Protein AF-A0A961Q9K0-F1 (afdb_monomer_lite)

Sequence (134 aa):
MIFAGVACRNVNLGLVGEVMMRAAVLTFLLATLAVSPAGAFQKFEEYRIRGDEIASVKIGPMENEAPATMVITLKPDSAGGDAVTIESDDDLEACKAAIEGVIGDAGSYVQIRAQLSAETMNGVMVTECVVLQP

Foldseek 3Di:
DDDDDDDDDDDDPPPDPPVVVVVVVVVVVVVVVPPDPPPLPWDKDKDKAFQAQFPAKDWDDDDVLFFIKIKTAGDPPDPPPGIDIATANDDCVVLRVQSVVSHNPRQKIWMWMWTQQCPDSNRIHTPDTDIDGD

Radius of gyration: 33.03 Å; chains: 1; bounding box: 93×58×55 Å

Structure (mmCIF, N/CA/C/O backbone):
data_AF-A0A961Q9K0-F1
#
_entry.id   AF-A0A961Q9K0-F1
#
loop_
_atom_site.group_PDB
_atom_site.id
_atom_site.type_symbol
_atom_site.label_atom_id
_atom_site.label_alt_id
_atom_site.label_comp_id
_atom_site.label_asym_id
_atom_site.label_entity_id
_atom_site.label_seq_id
_atom_site.pdbx_PDB_ins_code
_atom_site.Cartn_x
_atom_site.Cartn_y
_atom_site.Cartn_z
_atom_site.occupancy
_atom_site.B_iso_or_equiv
_atom_site.auth_seq_id
_atom_site.auth_comp_id
_atom_site.auth_asym_id
_atom_site.auth_atom_id
_atom_site.pdbx_PDB_model_num
ATOM 1 N N . MET A 1 1 ? 77.419 -44.507 -40.347 1.00 41.88 1 MET A N 1
ATOM 2 C CA . MET A 1 1 ? 76.704 -43.464 -39.581 1.00 41.88 1 MET A CA 1
ATOM 3 C C . MET A 1 1 ? 77.072 -43.653 -38.121 1.00 41.88 1 MET A C 1
ATOM 5 O O . MET A 1 1 ? 76.893 -44.746 -37.604 1.00 41.88 1 MET A O 1
ATOM 9 N N . ILE A 1 2 ? 77.745 -42.660 -37.543 1.00 37.81 2 ILE A N 1
ATOM 10 C CA . ILE A 1 2 ? 78.456 -42.730 -36.259 1.00 37.81 2 ILE A CA 1
ATOM 11 C C . ILE A 1 2 ? 77.530 -42.233 -35.143 1.00 37.81 2 ILE A C 1
ATOM 13 O O . ILE A 1 2 ? 76.878 -41.203 -35.300 1.00 37.81 2 ILE A O 1
ATOM 17 N N . PHE A 1 3 ? 77.489 -42.979 -34.038 1.00 38.03 3 PHE A N 1
ATOM 18 C CA . PHE A 1 3 ? 76.841 -42.615 -32.779 1.00 38.03 3 PHE A CA 1
ATOM 19 C C . PHE A 1 3 ? 77.554 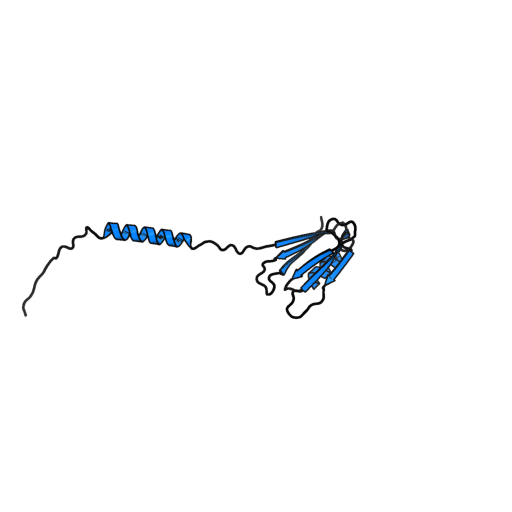-41.417 -32.122 1.00 38.03 3 PHE A C 1
ATOM 21 O O . PHE A 1 3 ? 78.756 -41.467 -31.876 1.00 38.03 3 PHE A O 1
ATOM 28 N N . ALA A 1 4 ? 76.793 -40.383 -31.773 1.00 38.12 4 ALA A N 1
ATOM 29 C CA . ALA A 1 4 ? 77.130 -39.360 -30.781 1.00 38.12 4 ALA A CA 1
ATOM 30 C C . ALA A 1 4 ? 75.921 -39.300 -29.832 1.00 38.12 4 ALA A C 1
ATOM 32 O O . ALA A 1 4 ? 74.789 -39.337 -30.296 1.00 38.12 4 ALA A O 1
ATOM 33 N N . GLY A 1 5 ? 76.021 -39.296 -28.510 1.00 34.62 5 GLY A N 1
ATOM 34 C CA . GLY A 1 5 ? 77.074 -38.824 -27.626 1.00 34.62 5 GLY A CA 1
ATOM 35 C C . GLY A 1 5 ? 76.330 -38.092 -26.508 1.00 34.62 5 GLY A C 1
ATOM 36 O O . GLY A 1 5 ? 75.756 -37.033 -26.738 1.00 34.62 5 GLY A O 1
ATOM 37 N N . VAL A 1 6 ? 76.243 -38.716 -25.333 1.00 44.62 6 VAL A N 1
ATOM 38 C CA . VAL A 1 6 ? 75.558 -38.187 -24.146 1.00 44.62 6 VAL A CA 1
ATOM 39 C C . VAL A 1 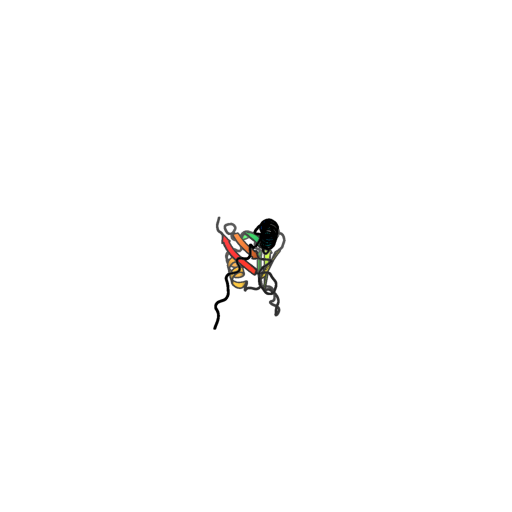6 ? 76.280 -36.929 -23.662 1.00 44.62 6 VAL A C 1
ATOM 41 O O . VAL A 1 6 ? 77.471 -36.982 -23.366 1.00 44.62 6 VAL A O 1
ATOM 44 N N . ALA A 1 7 ? 75.554 -35.820 -23.518 1.00 37.94 7 ALA A N 1
ATOM 45 C CA . ALA A 1 7 ? 75.997 -34.657 -22.756 1.00 37.94 7 ALA A CA 1
ATOM 46 C C . ALA A 1 7 ? 74.955 -34.350 -21.674 1.00 37.94 7 ALA A C 1
ATOM 48 O O . ALA A 1 7 ? 73.918 -33.738 -21.920 1.00 37.94 7 ALA A O 1
ATOM 49 N N . CYS A 1 8 ? 75.244 -34.823 -20.465 1.00 42.03 8 CYS A N 1
ATOM 50 C CA . CYS A 1 8 ? 74.535 -34.464 -19.247 1.00 42.03 8 CYS A CA 1
ATOM 51 C C . CYS A 1 8 ? 74.883 -33.004 -18.911 1.00 42.03 8 CYS A C 1
ATOM 53 O O . CYS A 1 8 ? 76.048 -32.696 -18.655 1.00 42.03 8 CYS A O 1
ATOM 55 N N . ARG A 1 9 ? 73.904 -32.090 -18.948 1.00 39.94 9 ARG A N 1
ATOM 56 C CA . ARG A 1 9 ? 74.095 -30.695 -18.526 1.00 39.94 9 ARG A CA 1
ATOM 57 C C . ARG A 1 9 ? 73.326 -30.458 -17.230 1.00 39.94 9 ARG A C 1
ATOM 59 O O . ARG A 1 9 ? 72.100 -30.467 -17.219 1.00 39.94 9 ARG A O 1
ATOM 66 N N . ASN A 1 10 ? 74.083 -30.260 -16.153 1.00 47.09 10 ASN A N 1
ATOM 67 C CA . ASN A 1 10 ? 73.610 -29.822 -14.842 1.00 47.09 10 ASN A CA 1
ATOM 68 C C . ASN A 1 10 ? 72.815 -28.517 -14.982 1.00 47.09 10 ASN A C 1
ATOM 70 O O . ASN A 1 10 ? 73.391 -27.475 -15.301 1.00 47.09 10 ASN A O 1
ATOM 74 N N . VAL A 1 11 ? 71.506 -28.565 -14.727 1.00 50.25 11 VAL A N 1
ATOM 75 C CA . VAL A 1 11 ? 70.689 -27.363 -14.536 1.00 50.25 11 VAL A CA 1
ATOM 76 C C . VAL A 1 11 ? 70.650 -27.071 -13.042 1.00 50.25 11 VAL A C 1
ATOM 78 O O . VAL A 1 11 ? 70.191 -27.875 -12.236 1.00 50.25 11 VAL A O 1
ATOM 81 N N . ASN A 1 12 ? 71.204 -25.915 -12.695 1.00 43.38 12 ASN A N 1
ATOM 82 C CA . ASN A 1 12 ? 71.336 -25.396 -11.345 1.00 43.38 12 ASN A CA 1
ATOM 83 C C . ASN A 1 12 ? 69.940 -25.020 -10.807 1.00 43.38 12 ASN A C 1
ATOM 85 O O . ASN A 1 12 ? 69.377 -23.986 -11.166 1.00 43.38 12 ASN A O 1
ATOM 89 N N . LEU A 1 13 ? 69.360 -25.902 -9.992 1.00 47.66 13 LEU A N 1
ATOM 90 C CA . LEU A 1 13 ? 67.988 -25.846 -9.472 1.00 47.66 13 LEU A CA 1
ATOM 91 C C . LEU A 1 13 ? 67.869 -24.937 -8.228 1.00 47.66 13 LEU A C 1
ATOM 93 O O . LEU A 1 13 ? 67.251 -25.312 -7.239 1.00 47.66 13 LEU A O 1
ATOM 97 N N . GLY A 1 14 ? 68.529 -23.776 -8.234 1.00 42.50 14 GLY A N 1
ATOM 98 C CA . GLY A 1 14 ? 68.720 -22.966 -7.022 1.00 42.50 14 GLY A CA 1
ATOM 99 C C . GLY A 1 14 ? 68.034 -21.600 -6.989 1.00 42.50 14 GLY A C 1
ATOM 100 O O . GLY A 1 14 ? 67.969 -21.005 -5.922 1.00 42.50 14 GLY A O 1
ATOM 101 N N . LEU A 1 15 ? 67.535 -21.072 -8.115 1.00 47.53 15 LEU A N 1
ATOM 102 C CA . LEU A 1 15 ? 67.219 -19.632 -8.207 1.00 47.53 15 LEU A CA 1
ATOM 103 C C . LEU A 1 15 ? 65.798 -19.276 -8.671 1.00 47.53 15 LEU A C 1
ATOM 105 O O . LEU A 1 15 ? 65.518 -18.110 -8.926 1.00 47.53 15 LEU A O 1
ATOM 109 N N . VAL A 1 16 ? 64.897 -20.256 -8.805 1.00 46.09 16 VAL A N 1
ATOM 110 C CA . VAL A 1 16 ? 63.531 -20.021 -9.332 1.00 46.09 16 VAL A CA 1
ATOM 111 C C . VAL A 1 16 ? 62.449 -20.132 -8.243 1.00 46.09 16 VAL A C 1
ATOM 113 O O . VAL A 1 16 ? 61.351 -19.603 -8.402 1.00 46.09 16 VAL A O 1
ATOM 116 N N . GLY A 1 17 ? 62.758 -20.759 -7.100 1.00 39.28 17 GLY A N 1
ATOM 117 C CA . GLY A 1 17 ? 61.775 -21.057 -6.050 1.00 39.28 17 GLY A CA 1
ATOM 118 C C . GLY A 1 17 ? 61.259 -19.833 -5.285 1.00 39.28 17 GLY A C 1
ATOM 119 O O . GLY A 1 17 ? 60.056 -19.706 -5.070 1.00 39.28 17 GLY A O 1
ATOM 120 N N . GLU A 1 18 ? 62.135 -18.894 -4.914 1.00 42.22 18 GLU A N 1
ATOM 121 C CA . GLU A 1 18 ? 61.731 -17.757 -4.068 1.00 42.22 18 GLU A CA 1
ATOM 122 C C . GLU A 1 18 ? 60.934 -16.678 -4.820 1.00 42.22 18 GLU A C 1
ATOM 124 O O . GLU A 1 18 ? 60.093 -15.999 -4.226 1.00 42.22 18 GLU A O 1
ATOM 129 N N . VAL A 1 19 ? 61.143 -16.531 -6.133 1.00 48.16 19 VAL A N 1
ATOM 130 C CA . VAL A 1 19 ? 60.460 -15.503 -6.941 1.00 48.16 19 VAL A CA 1
ATOM 131 C C . VAL A 1 19 ? 59.052 -15.959 -7.348 1.00 48.16 19 VAL A C 1
ATOM 133 O O . VAL A 1 19 ? 58.109 -15.171 -7.265 1.00 48.16 19 VAL A O 1
ATOM 136 N N . MET A 1 20 ? 58.872 -17.240 -7.702 1.00 47.97 20 MET A N 1
ATOM 137 C CA . MET A 1 20 ? 57.549 -17.798 -8.036 1.00 47.97 20 MET A CA 1
ATOM 138 C C . MET A 1 20 ? 56.606 -17.832 -6.828 1.00 47.97 20 MET A C 1
ATOM 140 O O . MET A 1 20 ? 55.411 -17.576 -6.977 1.00 47.97 20 MET A O 1
ATOM 144 N N . MET A 1 21 ? 57.132 -18.084 -5.626 1.00 44.59 21 MET A N 1
ATOM 145 C CA . MET A 1 21 ? 56.313 -18.173 -4.415 1.00 44.59 21 MET A CA 1
ATOM 146 C C . MET A 1 21 ? 55.832 -16.795 -3.931 1.00 44.59 21 MET A C 1
ATOM 148 O O . MET A 1 21 ? 54.701 -16.668 -3.470 1.00 44.59 21 MET A O 1
ATOM 152 N N . ARG A 1 22 ? 56.631 -15.732 -4.116 1.00 46.75 22 ARG A N 1
ATOM 153 C CA . ARG A 1 22 ? 56.224 -14.349 -3.800 1.00 46.75 22 ARG A CA 1
ATOM 154 C C . ARG A 1 22 ? 55.191 -13.786 -4.784 1.00 46.75 22 ARG A C 1
ATOM 156 O O . ARG A 1 22 ? 54.278 -13.082 -4.360 1.00 46.75 22 ARG A O 1
ATOM 163 N N . ALA A 1 23 ? 55.297 -14.121 -6.072 1.00 51.56 23 ALA A N 1
ATOM 164 C CA . ALA A 1 23 ? 54.343 -13.681 -7.095 1.00 51.56 23 ALA A CA 1
ATOM 165 C C . ALA A 1 23 ? 52.962 -14.349 -6.943 1.00 51.56 23 ALA A C 1
ATOM 167 O O . ALA A 1 23 ? 51.926 -13.693 -7.076 1.00 51.56 23 ALA A O 1
ATOM 168 N N . ALA A 1 24 ? 52.930 -15.640 -6.602 1.00 52.81 24 ALA A N 1
ATOM 169 C CA . ALA A 1 24 ? 51.681 -16.378 -6.420 1.00 52.81 24 ALA A CA 1
ATOM 170 C C . ALA A 1 24 ? 50.854 -15.862 -5.226 1.00 52.81 24 ALA A C 1
ATOM 172 O O . ALA A 1 24 ? 49.636 -15.722 -5.335 1.00 52.81 24 ALA A O 1
ATOM 173 N N . VAL A 1 25 ? 51.510 -15.496 -4.118 1.00 55.62 25 VAL A N 1
ATOM 174 C CA . VAL A 1 25 ? 50.837 -14.957 -2.921 1.00 55.62 25 VAL A CA 1
ATOM 175 C C . VAL A 1 25 ? 50.213 -13.584 -3.194 1.00 55.62 25 VAL A C 1
ATOM 177 O O . VAL A 1 25 ? 49.097 -13.320 -2.751 1.00 55.62 25 VAL A O 1
ATOM 180 N N . LEU A 1 26 ? 50.882 -12.732 -3.979 1.00 52.97 26 LEU A N 1
ATOM 181 C CA . LEU A 1 26 ? 50.360 -11.407 -4.329 1.00 52.97 26 LEU A CA 1
ATOM 182 C C . LEU A 1 26 ? 49.127 -11.485 -5.248 1.00 52.97 26 LEU A C 1
ATOM 184 O O . LEU A 1 26 ? 48.222 -10.661 -5.147 1.00 52.97 26 LEU A O 1
ATOM 188 N N . THR A 1 27 ? 49.071 -12.504 -6.110 1.00 54.78 27 THR A N 1
ATOM 189 C CA . THR A 1 27 ? 47.958 -12.706 -7.052 1.00 54.78 27 THR A CA 1
ATOM 190 C C . THR A 1 27 ? 46.728 -13.291 -6.348 1.00 54.78 27 THR A C 1
ATOM 192 O O . THR A 1 27 ? 45.599 -12.927 -6.668 1.00 54.78 27 THR A O 1
ATOM 195 N N . PHE A 1 28 ? 46.934 -14.142 -5.335 1.00 54.22 28 PHE A N 1
ATOM 196 C CA . PHE A 1 28 ? 45.844 -14.694 -4.526 1.00 54.22 28 PHE A CA 1
ATOM 197 C C . PHE A 1 28 ? 45.212 -13.642 -3.597 1.00 54.22 28 PHE A C 1
ATOM 199 O O . PHE A 1 28 ? 43.996 -13.634 -3.429 1.00 54.22 28 PHE A O 1
ATOM 206 N N . LEU A 1 29 ? 46.006 -12.704 -3.057 1.00 55.34 29 LEU A N 1
ATOM 207 C CA . LEU A 1 29 ? 45.489 -11.616 -2.212 1.00 55.34 29 LEU A CA 1
ATOM 208 C C . LEU A 1 29 ? 44.642 -10.591 -2.988 1.00 55.34 29 LEU A C 1
ATOM 210 O O . LEU A 1 29 ? 43.702 -10.031 -2.432 1.00 55.34 29 LEU A O 1
ATOM 214 N N . LEU A 1 30 ? 44.950 -10.345 -4.267 1.00 54.47 30 LEU A N 1
ATOM 215 C CA . LEU A 1 30 ? 44.181 -9.413 -5.104 1.00 54.47 30 LEU A CA 1
ATOM 216 C C . LEU A 1 30 ? 42.824 -9.988 -5.545 1.00 54.47 30 LEU A C 1
ATOM 218 O O . LEU A 1 30 ? 41.875 -9.232 -5.738 1.00 54.47 30 LEU A O 1
ATOM 222 N N . ALA A 1 31 ? 42.710 -11.314 -5.666 1.00 56.09 31 ALA A N 1
ATOM 223 C CA . ALA A 1 31 ? 41.477 -11.978 -6.090 1.00 56.09 31 ALA A CA 1
ATOM 224 C C . ALA A 1 31 ? 40.373 -11.960 -5.014 1.00 56.09 31 ALA A C 1
ATOM 226 O O . ALA A 1 31 ? 39.192 -12.023 -5.347 1.00 56.09 31 ALA A O 1
ATOM 227 N N . THR A 1 32 ? 40.725 -11.827 -3.731 1.00 57.62 32 THR A N 1
ATOM 228 C CA . THR A 1 32 ? 39.746 -11.799 -2.629 1.00 57.62 32 THR A CA 1
ATOM 229 C C . THR A 1 32 ? 39.166 -10.412 -2.345 1.00 57.62 32 THR A 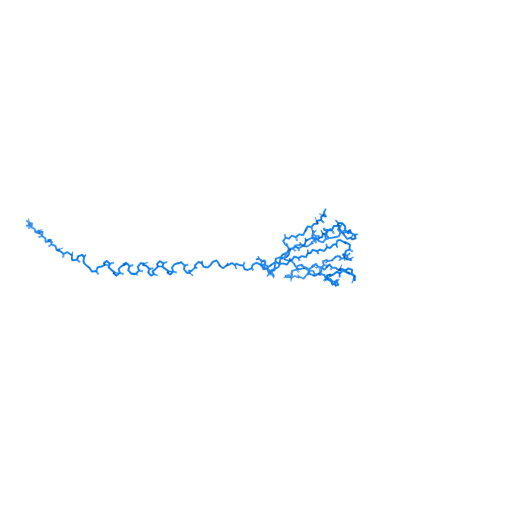C 1
ATOM 231 O O . THR A 1 32 ? 38.192 -10.305 -1.611 1.00 57.62 32 THR A O 1
ATOM 234 N N . LEU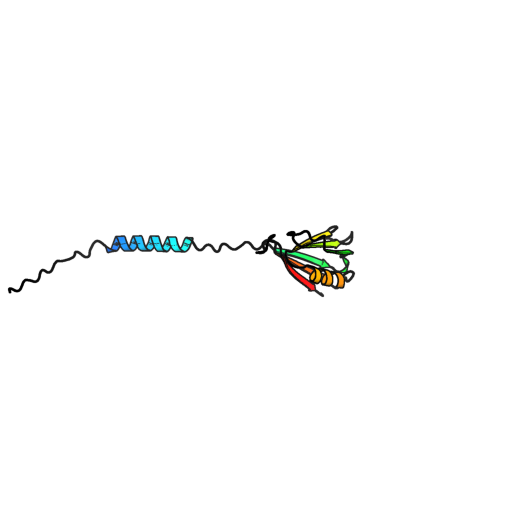 A 1 33 ? 39.738 -9.345 -2.917 1.00 56.38 33 LEU A N 1
ATOM 235 C CA . LEU A 1 33 ? 39.287 -7.958 -2.712 1.00 56.38 33 LEU A CA 1
ATOM 236 C C . LEU A 1 33 ? 38.226 -7.500 -3.730 1.00 56.38 33 LEU A C 1
ATOM 238 O O . LEU A 1 33 ? 37.657 -6.426 -3.566 1.00 56.38 33 LEU A O 1
ATOM 242 N N . ALA A 1 34 ? 37.958 -8.293 -4.773 1.00 56.28 34 ALA A N 1
ATOM 243 C CA . ALA A 1 34 ? 37.045 -7.924 -5.860 1.00 56.28 34 ALA A CA 1
ATOM 244 C C . ALA A 1 34 ? 35.629 -8.517 -5.735 1.00 56.28 34 ALA A C 1
ATOM 246 O O . ALA A 1 34 ? 34.771 -8.215 -6.559 1.00 56.28 34 ALA A O 1
ATOM 247 N N . VAL A 1 35 ? 35.358 -9.329 -4.709 1.00 59.75 35 VAL A N 1
ATOM 248 C CA . VAL A 1 35 ? 34.004 -9.827 -4.413 1.00 59.75 35 VAL A CA 1
ATOM 249 C C . VAL A 1 35 ? 33.465 -9.062 -3.212 1.00 59.75 35 VAL A C 1
ATOM 251 O O . VAL A 1 35 ? 33.252 -9.602 -2.131 1.00 59.75 35 VAL A O 1
ATOM 254 N N . SER A 1 36 ? 33.264 -7.762 -3.392 1.00 61.25 36 SER A N 1
ATOM 255 C CA . SER A 1 36 ? 32.271 -7.070 -2.579 1.00 61.25 36 SER A CA 1
ATOM 256 C C . SER A 1 36 ? 30.919 -7.521 -3.120 1.00 61.25 36 SER A C 1
ATOM 258 O O . SER A 1 36 ? 30.668 -7.295 -4.307 1.00 61.25 36 SER A O 1
ATOM 260 N N . PRO A 1 37 ? 30.032 -8.153 -2.328 1.00 59.19 37 PRO A N 1
ATOM 261 C CA . PRO A 1 37 ? 28.639 -8.166 -2.717 1.00 59.19 37 PRO A CA 1
ATOM 262 C C . PRO A 1 37 ? 28.250 -6.692 -2.792 1.00 59.19 37 PRO A C 1
ATOM 264 O O . PRO A 1 37 ? 28.201 -6.001 -1.774 1.00 59.19 37 PRO A O 1
ATOM 267 N N . ALA A 1 38 ? 28.047 -6.179 -4.003 1.00 60.53 38 ALA A N 1
ATOM 268 C CA . ALA A 1 38 ? 27.238 -4.995 -4.189 1.00 60.53 38 ALA A CA 1
ATOM 269 C C . ALA A 1 38 ? 25.850 -5.411 -3.704 1.00 60.53 38 ALA A C 1
ATOM 271 O O . ALA A 1 38 ? 25.043 -5.930 -4.468 1.00 60.53 38 ALA A O 1
ATOM 272 N N . GLY A 1 39 ? 25.632 -5.336 -2.389 1.00 57.56 39 GLY A N 1
ATOM 273 C CA . GLY A 1 39 ? 24.321 -5.499 -1.805 1.00 57.56 39 GLY A CA 1
ATOM 274 C C . GLY A 1 39 ? 23.491 -4.402 -2.430 1.00 57.56 39 GLY A C 1
ATOM 275 O O . GLY A 1 39 ? 23.658 -3.239 -2.067 1.00 57.56 39 GLY A O 1
ATOM 276 N N . ALA A 1 40 ? 22.693 -4.761 -3.436 1.00 66.00 40 ALA A N 1
ATOM 277 C CA . ALA A 1 40 ? 21.695 -3.881 -4.003 1.00 66.00 40 ALA A CA 1
ATOM 278 C C . ALA A 1 40 ? 20.876 -3.390 -2.813 1.00 66.00 40 ALA A C 1
ATOM 280 O O . ALA A 1 40 ? 20.238 -4.181 -2.116 1.00 66.00 40 ALA A O 1
ATOM 281 N N . PHE A 1 41 ? 21.041 -2.114 -2.481 1.00 75.19 41 PHE A N 1
ATOM 282 C CA . PHE A 1 41 ? 20.429 -1.517 -1.312 1.00 75.19 41 PHE A CA 1
ATOM 283 C C . PHE A 1 41 ? 18.918 -1.535 -1.540 1.00 75.19 41 PHE A C 1
ATOM 285 O O . PHE A 1 41 ? 18.405 -0.729 -2.310 1.00 75.19 41 PHE A O 1
ATOM 292 N N . GLN A 1 42 ? 18.223 -2.501 -0.934 1.00 84.38 42 GLN A N 1
ATOM 293 C CA . GLN A 1 42 ? 16.777 -2.619 -1.068 1.00 84.38 42 GLN A CA 1
ATOM 294 C C . GLN A 1 42 ? 16.109 -1.658 -0.089 1.00 84.38 42 GLN A C 1
ATOM 296 O O . GLN A 1 42 ? 16.168 -1.863 1.125 1.00 84.38 42 GLN A O 1
ATOM 301 N N . LYS A 1 43 ? 15.484 -0.600 -0.610 1.00 89.88 43 LYS A N 1
ATOM 302 C CA . LYS A 1 43 ? 14.713 0.346 0.200 1.00 89.88 43 LYS A CA 1
ATOM 303 C C . LYS A 1 43 ? 13.251 -0.093 0.222 1.00 89.88 43 LYS A C 1
ATOM 305 O O . LYS A 1 43 ? 12.626 -0.194 -0.830 1.00 89.88 43 LYS A O 1
ATOM 310 N N . PHE A 1 44 ? 12.709 -0.321 1.415 1.00 93.31 44 PHE A N 1
ATOM 311 C CA . PHE A 1 44 ? 11.293 -0.620 1.619 1.00 93.31 44 PHE A CA 1
ATOM 312 C C . PHE A 1 44 ? 10.634 0.464 2.461 1.00 93.31 44 PHE A C 1
ATOM 314 O O . PHE A 1 44 ? 11.246 0.982 3.396 1.00 93.31 44 PHE A O 1
ATOM 321 N N . GLU A 1 45 ? 9.379 0.754 2.149 1.00 93.81 45 GLU A N 1
ATOM 322 C CA . GLU A 1 45 ? 8.479 1.538 2.985 1.00 93.81 45 GLU A CA 1
ATOM 323 C C . GLU A 1 45 ? 7.261 0.691 3.340 1.00 93.81 45 GLU A C 1
ATOM 325 O O . GLU A 1 45 ? 6.714 -0.024 2.498 1.00 93.81 45 GLU A O 1
ATOM 330 N N . GLU A 1 46 ? 6.878 0.740 4.612 1.00 94.50 46 GLU A N 1
ATOM 331 C CA . GLU A 1 46 ? 5.767 -0.028 5.157 1.00 94.50 46 GLU A CA 1
ATOM 332 C C . GLU A 1 46 ? 4.741 0.923 5.760 1.00 94.50 46 GLU A C 1
ATOM 334 O O . GLU A 1 46 ? 5.067 1.784 6.579 1.00 94.50 46 GLU A O 1
ATOM 339 N N . TYR A 1 47 ? 3.493 0.727 5.360 1.00 93.88 47 TYR A N 1
ATOM 340 C CA . TYR A 1 47 ? 2.343 1.472 5.829 1.00 93.88 47 TYR A CA 1
ATOM 341 C C . TYR A 1 47 ? 1.417 0.507 6.548 1.00 93.88 47 TYR A C 1
ATOM 343 O O . TYR A 1 47 ? 0.988 -0.492 5.973 1.00 93.88 47 TYR A O 1
ATOM 351 N N . ARG A 1 48 ? 1.090 0.816 7.801 1.00 93.81 48 ARG A N 1
ATOM 352 C CA . ARG A 1 48 ? 0.099 0.075 8.577 1.00 93.81 48 ARG A CA 1
ATOM 353 C C . ARG A 1 48 ? -0.992 1.033 9.020 1.00 93.81 48 ARG A C 1
ATOM 355 O O . ARG A 1 48 ? -0.739 1.906 9.844 1.00 93.81 48 ARG A O 1
ATOM 362 N N . ILE A 1 49 ? -2.186 0.864 8.463 1.00 93.81 49 ILE A N 1
ATOM 363 C CA . ILE A 1 49 ? -3.304 1.799 8.628 1.00 93.81 49 ILE A CA 1
ATOM 364 C C . ILE A 1 49 ? -4.501 1.027 9.169 1.00 93.81 49 ILE A C 1
ATOM 366 O O . ILE A 1 49 ? -4.824 -0.049 8.660 1.00 93.81 49 ILE A O 1
ATOM 370 N N . ARG A 1 50 ? -5.152 1.545 10.213 1.00 94.31 50 ARG A N 1
ATOM 371 C CA . ARG A 1 50 ? -6.356 0.912 10.760 1.00 94.31 50 ARG A CA 1
ATOM 372 C C . ARG A 1 50 ? -7.560 1.205 9.872 1.00 94.31 50 ARG A C 1
ATOM 374 O O . ARG A 1 50 ? -7.691 2.315 9.369 1.00 94.31 50 ARG A O 1
ATOM 381 N N . GLY A 1 51 ? -8.451 0.234 9.691 1.00 94.56 51 GLY A N 1
ATOM 382 C CA . GLY A 1 51 ? -9.618 0.383 8.820 1.00 94.56 51 GLY A CA 1
ATOM 383 C C . GLY A 1 51 ? -10.536 1.549 9.209 1.00 94.56 51 GLY A C 1
ATOM 384 O O . GLY A 1 51 ? -11.053 2.255 8.343 1.00 94.56 51 GLY A O 1
ATOM 385 N N . ASP A 1 52 ? -10.694 1.826 10.504 1.00 94.81 52 ASP A N 1
ATOM 386 C CA . ASP A 1 52 ? -11.472 2.959 11.021 1.00 94.81 52 ASP A CA 1
ATOM 387 C C . ASP A 1 52 ? -10.803 4.332 10.842 1.00 94.81 52 ASP A C 1
ATOM 389 O O . ASP A 1 52 ? -11.510 5.340 10.878 1.00 94.81 52 ASP A O 1
ATOM 393 N N . GLU A 1 53 ? -9.494 4.396 10.607 1.00 95.12 53 GLU A N 1
ATOM 394 C CA . GLU A 1 53 ? -8.754 5.629 10.315 1.00 95.12 53 GLU A CA 1
ATOM 395 C C . GLU A 1 53 ? -8.896 6.042 8.843 1.00 95.12 53 GLU A C 1
ATOM 397 O O . GLU A 1 53 ? -8.677 7.205 8.504 1.00 95.12 53 GLU A O 1
ATOM 402 N N . ILE A 1 54 ? -9.307 5.120 7.969 1.00 95.19 54 ILE A N 1
ATOM 403 C CA . ILE A 1 54 ? -9.433 5.358 6.530 1.00 95.19 54 ILE A CA 1
ATOM 404 C C . ILE A 1 54 ? -10.742 6.099 6.244 1.00 95.19 54 ILE A C 1
ATOM 406 O O . ILE A 1 54 ? -11.828 5.686 6.658 1.00 95.19 54 ILE A O 1
ATOM 410 N N . ALA A 1 55 ? -10.641 7.215 5.525 1.00 95.75 55 ALA A N 1
ATOM 411 C CA . ALA A 1 55 ? -11.788 7.980 5.047 1.00 95.75 55 ALA A CA 1
ATOM 412 C C . ALA A 1 55 ? -12.188 7.569 3.624 1.00 95.75 55 ALA A C 1
ATOM 414 O O . ALA A 1 55 ? -13.373 7.409 3.340 1.00 95.75 55 ALA A O 1
ATOM 415 N N . SER A 1 56 ? -11.213 7.403 2.725 1.00 96.19 56 SER A N 1
ATOM 416 C CA . SER A 1 56 ? -11.443 6.910 1.361 1.00 96.19 56 SER A CA 1
ATOM 417 C C . SER A 1 56 ? -10.145 6.424 0.719 1.00 96.19 56 SER A C 1
ATOM 419 O O . SER A 1 56 ? -9.058 6.798 1.157 1.00 96.19 56 SER A O 1
ATOM 421 N N . VAL A 1 57 ? -10.256 5.632 -0.346 1.00 97.06 57 VAL A N 1
ATOM 422 C CA . VAL A 1 57 ? -9.132 5.239 -1.201 1.00 97.06 57 VAL A CA 1
ATOM 423 C C . VAL A 1 57 ? -9.501 5.458 -2.665 1.00 97.06 57 VAL A C 1
ATOM 425 O O . VAL A 1 57 ? -10.641 5.236 -3.072 1.00 97.06 57 VAL A O 1
ATOM 428 N N . LYS A 1 58 ? -8.544 5.926 -3.466 1.00 96.56 58 LYS A N 1
ATOM 429 C CA . LYS A 1 58 ? -8.711 6.119 -4.910 1.00 96.56 58 LYS A CA 1
ATOM 430 C C . LYS A 1 58 ? -7.410 5.843 -5.649 1.00 96.56 58 LYS A C 1
ATOM 432 O O . LYS A 1 58 ? -6.336 6.116 -5.121 1.00 96.56 58 LYS A O 1
ATOM 437 N N . ILE A 1 59 ? -7.522 5.376 -6.886 1.00 94.62 59 ILE A N 1
ATOM 438 C CA . ILE A 1 59 ? -6.404 5.358 -7.830 1.00 94.62 59 ILE A CA 1
ATOM 439 C C . ILE A 1 59 ? -6.408 6.695 -8.581 1.00 94.62 59 ILE A C 1
ATOM 441 O O . ILE A 1 59 ? -7.460 7.208 -8.970 1.00 94.62 59 ILE A O 1
ATOM 445 N N . GLY A 1 60 ? -5.235 7.316 -8.668 1.00 87.12 60 GLY A N 1
ATOM 446 C CA . GLY A 1 60 ? -4.991 8.545 -9.408 1.00 87.12 60 GLY A CA 1
ATOM 447 C C . GLY A 1 60 ? -5.080 8.330 -10.921 1.00 87.12 60 GLY A C 1
ATOM 448 O O . GLY A 1 60 ? -5.233 7.203 -11.389 1.00 87.12 60 GLY A O 1
ATOM 449 N N . PRO A 1 61 ? -5.016 9.406 -11.716 1.00 82.38 61 PRO A N 1
ATOM 450 C CA . PRO A 1 61 ? -4.974 9.270 -13.166 1.00 82.38 61 PRO A CA 1
ATOM 451 C C . PRO A 1 61 ? -3.732 8.469 -13.582 1.00 82.38 61 PRO A C 1
ATOM 453 O O . PRO A 1 61 ? -2.624 8.785 -13.158 1.00 82.38 61 PRO A O 1
ATOM 456 N N . MET A 1 62 ? -3.921 7.448 -14.419 1.00 74.62 62 MET A N 1
ATOM 457 C CA . MET A 1 62 ? -2.809 6.749 -15.062 1.00 74.62 62 MET A CA 1
ATOM 458 C C . MET A 1 62 ? -2.389 7.536 -16.304 1.00 74.62 62 MET A C 1
ATOM 460 O O . MET A 1 62 ? -3.145 7.621 -17.275 1.00 74.62 62 MET A O 1
ATOM 464 N N . GLU A 1 63 ? -1.202 8.135 -16.264 1.00 77.81 63 GLU A N 1
ATOM 465 C CA . GLU A 1 63 ? -0.569 8.725 -17.444 1.00 77.81 63 GLU A CA 1
ATOM 466 C C . GLU A 1 63 ? 0.315 7.681 -18.138 1.00 77.81 63 GLU A C 1
ATOM 468 O O . GLU A 1 63 ? 0.839 6.769 -17.500 1.00 77.81 63 GLU A O 1
ATOM 473 N N . ASN A 1 64 ? 0.458 7.778 -19.463 1.00 75.38 64 ASN A N 1
ATOM 474 C CA . ASN A 1 64 ? 1.282 6.833 -20.215 1.00 75.38 64 ASN A CA 1
ATOM 475 C C . ASN A 1 64 ? 2.736 6.903 -19.713 1.00 75.38 64 ASN A C 1
ATOM 477 O O . ASN A 1 64 ? 3.312 7.987 -19.710 1.00 75.38 64 ASN A O 1
ATOM 481 N N . GLU A 1 65 ? 3.303 5.754 -19.329 1.00 74.81 65 GLU A N 1
ATOM 482 C CA . GLU A 1 65 ? 4.661 5.585 -18.771 1.00 74.81 65 GLU A CA 1
ATOM 483 C C . GLU A 1 65 ? 4.866 6.049 -17.310 1.00 74.81 65 GLU A C 1
ATOM 485 O O . GLU A 1 65 ? 5.962 5.882 -16.773 1.00 74.81 65 GLU A O 1
ATOM 490 N N . ALA A 1 66 ? 3.832 6.553 -16.627 1.00 83.75 66 ALA A N 1
ATOM 491 C CA . ALA A 1 66 ? 3.893 6.884 -15.199 1.00 83.75 66 ALA A CA 1
ATOM 492 C C . ALA A 1 66 ? 3.522 5.675 -14.312 1.00 83.75 66 ALA A C 1
ATOM 494 O O . ALA A 1 66 ? 2.715 4.841 -14.735 1.00 83.75 66 ALA A O 1
ATOM 495 N N . PRO A 1 67 ? 4.060 5.574 -13.078 1.00 88.25 67 PRO A N 1
ATOM 496 C CA . PRO A 1 67 ? 3.619 4.552 -12.136 1.00 88.25 67 PRO A CA 1
ATOM 497 C C . PRO A 1 67 ? 2.154 4.789 -11.743 1.00 88.25 67 PRO A C 1
ATOM 499 O O . PRO A 1 67 ? 1.685 5.929 -11.667 1.00 88.25 67 PRO A O 1
ATOM 502 N N . ALA A 1 68 ? 1.423 3.716 -11.445 1.00 92.44 68 ALA A N 1
ATOM 503 C CA . ALA A 1 68 ? 0.098 3.820 -10.858 1.00 92.44 68 ALA A CA 1
ATOM 504 C C . ALA A 1 68 ? 0.205 4.465 -9.472 1.00 92.44 68 ALA A C 1
ATOM 506 O O . ALA A 1 68 ? 1.052 4.091 -8.662 1.00 92.44 68 ALA A O 1
ATOM 507 N N . THR A 1 69 ? -0.671 5.424 -9.178 1.00 94.19 69 THR A N 1
ATOM 508 C CA . THR A 1 69 ? -0.706 6.104 -7.879 1.00 94.19 69 THR A CA 1
ATOM 509 C C . THR A 1 69 ? -1.994 5.761 -7.148 1.00 94.19 69 THR A C 1
ATOM 511 O O . THR A 1 69 ? -3.079 5.918 -7.697 1.00 94.19 69 THR A O 1
ATOM 514 N N . MET A 1 70 ? -1.907 5.367 -5.885 1.00 95.38 70 MET A N 1
ATOM 515 C CA . MET A 1 70 ? -3.045 5.200 -4.988 1.00 95.38 70 MET A CA 1
ATOM 516 C C . MET A 1 70 ? -2.971 6.225 -3.862 1.00 95.38 70 MET A C 1
ATOM 518 O O . MET A 1 70 ? -1.933 6.405 -3.231 1.00 95.38 70 MET A O 1
ATOM 522 N N . VAL A 1 71 ? -4.091 6.893 -3.601 1.00 95.69 71 VAL A N 1
ATOM 523 C CA . VAL A 1 71 ? -4.230 7.891 -2.540 1.00 95.69 71 VAL A CA 1
ATOM 524 C C . VAL A 1 71 ? -5.236 7.381 -1.520 1.00 95.69 71 VAL A C 1
ATOM 526 O O . VAL A 1 71 ? -6.410 7.186 -1.839 1.00 95.69 71 VAL A O 1
ATOM 529 N N . ILE A 1 72 ? -4.769 7.194 -0.291 1.00 95.50 72 ILE A N 1
ATOM 530 C CA . ILE A 1 72 ? -5.564 6.805 0.870 1.00 95.50 72 ILE A CA 1
ATOM 531 C C . ILE A 1 72 ? -5.757 8.062 1.712 1.00 95.50 72 ILE A C 1
ATOM 533 O O . ILE A 1 72 ? -4.815 8.559 2.321 1.00 95.50 72 ILE A O 1
ATOM 537 N N . THR A 1 73 ? -6.966 8.607 1.732 1.00 95.88 73 THR A N 1
ATOM 538 C CA . THR A 1 73 ? -7.305 9.734 2.606 1.00 95.88 73 THR A CA 1
ATOM 539 C C . THR A 1 73 ? -7.642 9.201 3.986 1.00 95.88 73 THR A C 1
ATOM 541 O O . THR A 1 73 ? -8.467 8.291 4.112 1.00 95.88 73 THR A O 1
ATOM 544 N N . LEU A 1 74 ? -7.029 9.780 5.012 1.00 95.19 74 LEU A N 1
ATOM 545 C CA . LEU A 1 74 ? -7.268 9.412 6.399 1.00 95.19 74 LEU A CA 1
ATOM 546 C C . LEU A 1 74 ? -8.240 10.396 7.059 1.00 95.19 74 LEU A C 1
ATOM 548 O O . LEU A 1 74 ? -8.502 11.491 6.558 1.00 95.19 74 LEU A O 1
ATOM 552 N N . LYS A 1 75 ? -8.827 9.991 8.183 1.00 94.19 75 LYS A N 1
ATOM 553 C CA . LYS A 1 75 ? -9.691 10.861 8.986 1.00 94.19 75 LYS A CA 1
ATOM 554 C C . LYS A 1 75 ? -8.858 11.922 9.728 1.00 94.19 75 LYS A C 1
ATOM 556 O O . LYS A 1 75 ? -7.706 11.645 10.063 1.00 94.19 75 LYS A O 1
ATOM 561 N N . PRO A 1 76 ? -9.444 13.090 10.064 1.00 85.56 76 PRO A N 1
ATOM 562 C CA . PRO A 1 76 ? -8.723 14.218 10.673 1.00 85.56 76 PRO A CA 1
ATOM 563 C C . PRO A 1 76 ? -7.998 13.895 11.989 1.00 85.56 76 PRO A C 1
ATOM 565 O O . PRO A 1 76 ? -7.012 14.543 12.318 1.00 85.56 76 PRO A O 1
ATOM 568 N N . ASP A 1 77 ? -8.478 12.894 12.731 1.00 82.00 77 ASP A N 1
ATOM 569 C CA . ASP A 1 77 ? -7.923 12.493 14.032 1.00 82.00 77 ASP A CA 1
ATOM 570 C C . ASP A 1 77 ? -6.929 11.320 13.935 1.00 82.00 77 ASP A C 1
ATOM 572 O O . ASP A 1 77 ? -6.497 10.773 14.951 1.00 82.00 77 ASP A O 1
ATOM 576 N N . SER A 1 78 ? -6.584 10.891 12.719 1.00 83.75 78 SER A N 1
ATOM 577 C CA . SER A 1 78 ? -5.629 9.804 12.508 1.00 83.75 78 SER A CA 1
ATOM 578 C C . SER A 1 78 ? -4.189 10.273 12.750 1.00 83.75 78 SER A C 1
ATOM 580 O O . SER A 1 78 ? -3.802 11.398 12.435 1.00 83.75 78 SER A O 1
ATOM 582 N N . ALA A 1 79 ? -3.353 9.389 13.299 1.00 73.00 79 ALA A N 1
ATOM 583 C CA . ALA A 1 79 ? -1.959 9.714 13.612 1.00 73.00 79 ALA A CA 1
ATOM 584 C C . ALA A 1 79 ? -1.064 9.889 12.362 1.00 73.00 79 ALA A C 1
ATOM 586 O O . ALA A 1 79 ? 0.076 10.334 12.489 1.00 73.00 79 ALA A O 1
ATOM 587 N N . GLY A 1 80 ? -1.559 9.524 11.172 1.00 68.62 80 GLY A N 1
ATOM 588 C CA . GLY A 1 80 ? -0.799 9.456 9.918 1.00 68.62 80 GLY A CA 1
ATOM 589 C C . GLY A 1 80 ? -0.843 10.709 9.034 1.00 68.62 80 GLY A C 1
ATOM 590 O O . GLY A 1 80 ? -0.228 10.699 7.971 1.00 68.62 80 GLY A O 1
ATOM 591 N N . GLY A 1 81 ? -1.538 11.775 9.445 1.00 80.88 81 GLY A N 1
ATOM 592 C CA . GLY A 1 81 ? -1.769 12.968 8.617 1.00 80.88 81 GLY A CA 1
ATOM 593 C C . GLY A 1 81 ? -3.001 12.841 7.712 1.00 80.88 81 GLY A C 1
ATOM 594 O O . GLY A 1 81 ? -3.812 11.942 7.891 1.00 80.88 81 GLY A O 1
ATOM 595 N N . ASP A 1 82 ? -3.160 13.745 6.741 1.00 87.38 82 ASP A N 1
ATOM 596 C CA . ASP A 1 82 ? -4.399 13.832 5.943 1.00 87.38 82 ASP A CA 1
ATOM 597 C C . ASP A 1 82 ? -4.516 12.740 4.862 1.00 87.38 82 ASP A C 1
ATOM 599 O O . ASP A 1 82 ? -5.621 12.334 4.484 1.00 87.38 82 ASP A O 1
ATOM 603 N N . ALA A 1 83 ? -3.387 12.267 4.323 1.00 92.12 83 ALA A N 1
ATOM 604 C CA . ALA A 1 83 ? -3.370 11.265 3.264 1.00 92.12 83 ALA A CA 1
ATOM 605 C C . ALA A 1 83 ? -2.037 10.510 3.170 1.00 92.12 83 ALA A C 1
ATOM 607 O O . ALA A 1 83 ? -0.972 11.060 3.449 1.00 92.12 83 ALA A O 1
ATOM 608 N N . VAL A 1 84 ? -2.114 9.272 2.684 1.00 92.50 84 VAL A N 1
ATOM 609 C CA . VAL A 1 84 ? -0.981 8.437 2.274 1.00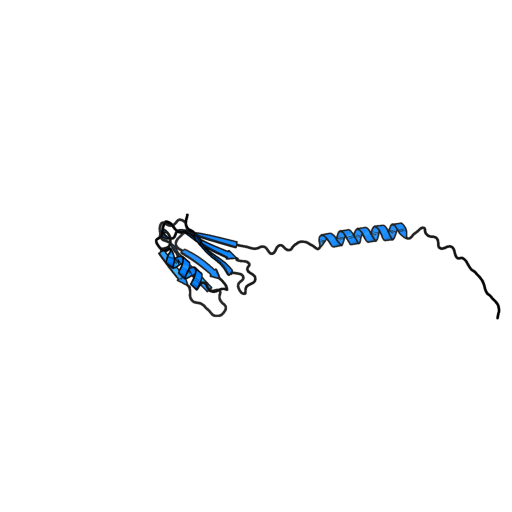 92.50 84 VAL A CA 1
ATOM 610 C C . VAL A 1 84 ? -1.050 8.244 0.762 1.00 92.50 84 VAL A C 1
ATOM 612 O O . VAL A 1 84 ? -2.082 7.825 0.236 1.00 92.50 84 VAL A O 1
ATOM 615 N N . THR A 1 85 ? 0.045 8.538 0.068 1.00 93.81 85 THR A N 1
ATOM 616 C CA . THR A 1 85 ? 0.172 8.348 -1.382 1.00 93.81 85 THR A CA 1
ATOM 617 C C . THR A 1 85 ? 1.186 7.249 -1.650 1.00 93.81 85 THR A C 1
ATOM 619 O O . THR A 1 85 ? 2.294 7.298 -1.125 1.00 93.81 85 THR A O 1
ATOM 622 N N . ILE A 1 86 ? 0.801 6.262 -2.454 1.00 93.88 86 ILE A N 1
ATOM 623 C CA . ILE A 1 86 ? 1.611 5.086 -2.773 1.00 93.88 86 ILE A CA 1
ATOM 624 C C . ILE A 1 86 ? 1.701 4.967 -4.287 1.00 93.88 86 ILE A C 1
ATOM 626 O O . ILE A 1 86 ? 0.686 5.057 -4.973 1.00 93.88 86 ILE A O 1
ATOM 630 N N . GLU A 1 87 ? 2.905 4.753 -4.799 1.00 93.69 87 GLU A N 1
ATOM 631 C CA . GLU A 1 87 ? 3.165 4.531 -6.221 1.00 93.69 87 GLU A CA 1
ATOM 632 C C . GLU A 1 87 ? 3.544 3.066 -6.468 1.00 93.69 87 GLU A C 1
ATOM 634 O O . GLU A 1 87 ? 4.062 2.395 -5.573 1.00 93.69 87 GLU A O 1
ATOM 639 N N . SER A 1 88 ? 3.261 2.552 -7.665 1.00 94.12 88 SER A N 1
ATOM 640 C CA . SER A 1 88 ? 3.628 1.199 -8.087 1.00 94.12 88 SER A CA 1
ATOM 641 C C . SER A 1 88 ? 3.693 1.101 -9.607 1.00 94.12 88 SER A C 1
ATOM 643 O O . SER A 1 88 ? 2.809 1.599 -10.296 1.00 94.12 88 SER A O 1
ATOM 645 N N . ASP A 1 89 ? 4.698 0.407 -10.130 1.00 92.19 89 ASP A N 1
ATOM 646 C CA . ASP A 1 89 ? 4.758 0.019 -11.546 1.00 92.19 89 ASP A CA 1
ATOM 647 C C . ASP A 1 89 ? 3.838 -1.164 -11.900 1.00 92.19 89 ASP A C 1
ATOM 649 O O . ASP A 1 89 ? 3.751 -1.551 -13.064 1.00 92.19 89 ASP A O 1
ATOM 653 N N . ASP A 1 90 ? 3.153 -1.730 -10.905 1.00 90.00 90 ASP A N 1
ATOM 654 C CA . ASP A 1 90 ? 2.133 -2.770 -11.070 1.00 90.00 90 ASP A CA 1
ATOM 655 C C . ASP A 1 90 ? 0.728 -2.236 -10.741 1.00 90.00 90 ASP A C 1
ATOM 657 O O . ASP A 1 90 ? 0.579 -1.180 -10.117 1.00 90.00 90 ASP A O 1
ATOM 661 N N . ASP A 1 91 ? -0.302 -2.985 -11.135 1.00 90.19 91 ASP A N 1
ATOM 662 C CA . ASP A 1 91 ? -1.702 -2.658 -10.872 1.00 90.19 91 ASP A CA 1
ATOM 663 C C . ASP A 1 91 ? -2.004 -2.557 -9.363 1.00 90.19 91 ASP A C 1
ATOM 665 O O . ASP A 1 91 ? -1.570 -3.371 -8.544 1.00 90.19 91 ASP A O 1
ATOM 669 N N . LEU A 1 92 ? -2.794 -1.549 -8.992 1.00 95.06 92 LEU A N 1
ATOM 670 C CA . LEU A 1 92 ? -3.183 -1.258 -7.611 1.00 95.06 92 LEU A CA 1
ATOM 671 C C . LEU A 1 92 ? -4.654 -1.577 -7.321 1.00 95.06 92 LEU A C 1
ATOM 673 O O . LEU A 1 92 ? -5.072 -1.448 -6.169 1.00 95.06 92 LEU A O 1
ATOM 677 N N . GLU A 1 93 ? -5.446 -2.020 -8.305 1.00 94.25 93 GLU A N 1
ATOM 678 C CA . GLU A 1 93 ? -6.884 -2.279 -8.125 1.00 94.25 93 GLU A CA 1
ATOM 679 C C . GLU A 1 93 ? -7.168 -3.339 -7.054 1.00 94.25 93 GLU A C 1
ATOM 681 O O . GLU A 1 93 ? -8.054 -3.164 -6.215 1.00 94.25 93 GLU A O 1
ATOM 686 N N . ALA A 1 94 ? -6.376 -4.415 -7.007 1.00 93.88 94 ALA A N 1
ATOM 687 C CA . ALA A 1 94 ? -6.522 -5.441 -5.974 1.00 93.88 94 ALA A CA 1
ATOM 688 C C . ALA A 1 94 ? -6.244 -4.887 -4.565 1.00 93.88 94 ALA A C 1
ATOM 690 O O . ALA A 1 94 ? -6.968 -5.197 -3.616 1.00 93.88 94 ALA A O 1
ATOM 691 N N . CYS A 1 95 ? -5.228 -4.029 -4.431 1.00 95.69 95 CYS A N 1
ATOM 692 C CA . CYS A 1 95 ? -4.895 -3.401 -3.156 1.00 95.69 95 CYS A CA 1
ATOM 693 C C . CYS A 1 95 ? -5.961 -2.382 -2.736 1.00 95.69 95 CYS A C 1
ATOM 695 O O . CYS A 1 95 ? -6.402 -2.379 -1.586 1.00 95.69 95 CYS A O 1
ATOM 697 N N . LYS A 1 96 ? -6.457 -1.580 -3.685 1.00 96.56 96 LYS A N 1
ATOM 698 C CA . LYS A 1 96 ? -7.594 -0.682 -3.474 1.00 96.56 96 LYS A CA 1
ATOM 699 C C . LYS A 1 96 ? -8.815 -1.453 -2.970 1.00 96.56 96 LYS A C 1
ATOM 701 O O . LYS A 1 96 ? -9.383 -1.062 -1.956 1.00 96.56 96 LYS A O 1
ATOM 706 N N . ALA A 1 97 ? -9.187 -2.554 -3.622 1.00 96.06 97 ALA A N 1
ATOM 707 C CA . ALA A 1 97 ? -10.334 -3.365 -3.218 1.00 96.06 97 ALA A CA 1
ATOM 708 C C . ALA A 1 97 ? -10.173 -3.948 -1.800 1.00 96.06 97 ALA A C 1
ATOM 710 O O . ALA A 1 97 ? -11.131 -3.971 -1.026 1.00 96.06 97 ALA A O 1
ATOM 711 N N . ALA A 1 98 ? -8.959 -4.375 -1.432 1.00 94.94 98 ALA A N 1
ATOM 712 C CA . ALA A 1 98 ? -8.658 -4.842 -0.079 1.00 94.94 98 ALA A CA 1
ATOM 713 C C . ALA A 1 98 ? -8.832 -3.728 0.968 1.00 94.94 98 ALA A C 1
ATOM 715 O O . ALA A 1 98 ? -9.420 -3.962 2.024 1.00 94.94 98 ALA A O 1
ATOM 716 N N . ILE A 1 99 ? -8.377 -2.509 0.658 1.00 96.50 99 ILE A N 1
ATOM 717 C CA . ILE A 1 99 ? -8.555 -1.334 1.519 1.00 96.50 99 ILE A CA 1
ATOM 718 C C . ILE A 1 99 ? -10.036 -0.968 1.649 1.00 96.50 99 ILE A C 1
ATOM 720 O O . ILE A 1 99 ? -10.513 -0.768 2.764 1.00 96.50 99 ILE A O 1
ATOM 724 N N . GLU A 1 100 ? -10.778 -0.917 0.537 1.00 97.06 100 GLU A N 1
ATOM 725 C CA . GLU A 1 100 ? -12.221 -0.626 0.525 1.00 97.06 100 GLU A CA 1
ATOM 726 C C . GLU A 1 100 ? -13.005 -1.597 1.415 1.00 97.06 100 GLU A C 1
ATOM 728 O O . GLU A 1 100 ? -13.946 -1.186 2.094 1.00 97.06 100 GLU A O 1
ATOM 733 N N . GLY A 1 101 ? -12.582 -2.863 1.466 1.00 95.19 101 GLY A N 1
ATOM 734 C CA . GLY A 1 101 ? -13.202 -3.899 2.288 1.00 95.19 101 GLY A CA 1
ATOM 735 C C . GLY A 1 101 ? -13.083 -3.690 3.801 1.00 95.19 101 GLY A C 1
ATOM 736 O O . GLY A 1 101 ? -13.864 -4.285 4.540 1.00 95.19 101 GLY A O 1
ATOM 737 N N . VAL A 1 102 ? -12.151 -2.856 4.272 1.00 96.00 102 VAL A N 1
ATOM 738 C CA . VAL A 1 102 ? -11.918 -2.633 5.711 1.00 96.00 102 VAL A CA 1
ATOM 739 C C . VAL A 1 102 ? -12.237 -1.215 6.178 1.00 96.00 102 VAL A C 1
ATOM 741 O O . VAL A 1 102 ? -12.068 -0.910 7.358 1.00 96.00 102 VAL A O 1
ATOM 744 N N . ILE A 1 103 ? -12.700 -0.331 5.289 1.00 95.69 103 ILE A N 1
ATOM 745 C CA . ILE A 1 103 ? -13.043 1.047 5.662 1.00 95.69 103 ILE A CA 1
ATOM 746 C C . ILE A 1 103 ? -14.109 1.037 6.764 1.00 95.69 103 ILE A C 1
ATOM 748 O O . ILE A 1 103 ? -15.200 0.495 6.602 1.00 95.69 103 ILE A O 1
ATOM 752 N N . GLY A 1 104 ? -13.799 1.694 7.882 1.00 92.88 104 GLY A N 1
ATOM 753 C CA . GLY A 1 104 ? -14.671 1.777 9.051 1.00 92.88 104 GLY A CA 1
ATOM 754 C C . GLY A 1 104 ? -14.517 0.633 10.056 1.00 92.88 104 GLY A C 1
ATOM 755 O O . GLY A 1 104 ? -15.136 0.704 11.117 1.00 92.88 104 GLY A O 1
ATOM 756 N N . ASP A 1 105 ? -13.694 -0.379 9.773 1.00 94.56 105 ASP A N 1
ATOM 757 C CA . ASP A 1 105 ? -13.445 -1.490 10.691 1.00 94.56 105 ASP A CA 1
ATOM 758 C C . ASP A 1 105 ? -12.246 -1.213 11.614 1.00 94.56 105 ASP A C 1
ATOM 760 O O . ASP A 1 105 ? -11.085 -1.264 11.209 1.00 94.56 105 ASP A O 1
ATOM 764 N N . ALA A 1 106 ? -12.525 -0.959 12.895 1.00 92.19 106 ALA A N 1
ATOM 765 C CA . ALA A 1 106 ? -11.501 -0.758 13.924 1.00 92.19 106 ALA A CA 1
ATOM 766 C C . ALA A 1 106 ? -10.756 -2.054 14.300 1.00 92.19 106 ALA A C 1
ATOM 768 O O . ALA A 1 106 ? -9.713 -2.006 14.957 1.00 92.19 106 ALA A O 1
ATOM 769 N N . GLY A 1 107 ? -11.310 -3.210 13.925 1.00 93.75 107 GLY A N 1
ATOM 770 C CA . GLY A 1 107 ? -10.744 -4.532 14.147 1.00 93.75 107 GLY A CA 1
ATOM 771 C C . GLY A 1 107 ? -9.866 -5.022 13.003 1.00 93.75 107 GLY A C 1
ATOM 772 O O . GLY A 1 107 ? -9.382 -6.139 13.089 1.00 93.75 107 GLY A O 1
ATOM 773 N N . SER A 1 108 ? -9.635 -4.232 11.956 1.00 95.88 108 SER A N 1
ATOM 774 C CA . SER A 1 108 ? -8.789 -4.632 10.831 1.00 95.88 108 SER A CA 1
ATOM 775 C C . SER A 1 108 ? -7.714 -3.586 10.545 1.00 95.88 108 SER A C 1
ATOM 777 O O . SER A 1 108 ? -7.899 -2.387 10.762 1.00 95.88 108 SER A O 1
ATOM 779 N N . TYR A 1 109 ? -6.572 -4.045 10.043 1.00 94.56 109 TYR A N 1
ATOM 780 C CA . TYR A 1 109 ? -5.477 -3.205 9.567 1.00 94.56 109 TYR A CA 1
ATOM 781 C C . TYR A 1 109 ? -5.157 -3.565 8.126 1.00 94.56 109 TYR A C 1
ATOM 783 O O . TYR A 1 109 ? -5.151 -4.741 7.775 1.00 94.56 109 TYR A O 1
ATOM 791 N N . VAL A 1 110 ? -4.811 -2.573 7.317 1.00 95.50 110 VAL A N 1
ATOM 792 C CA . VAL A 1 110 ? -4.133 -2.816 6.044 1.00 95.50 110 VAL A CA 1
ATOM 793 C C . VAL A 1 110 ? -2.644 -2.630 6.267 1.00 95.50 110 VAL A C 1
ATOM 795 O O . VAL A 1 110 ? -2.223 -1.597 6.793 1.00 95.50 110 VAL A O 1
ATOM 798 N N . GLN A 1 111 ? -1.858 -3.625 5.869 1.00 95.88 111 GLN A N 1
ATOM 799 C CA . GLN A 1 111 ? -0.414 -3.506 5.735 1.00 95.88 111 GLN A CA 1
ATOM 800 C C . GLN A 1 111 ? -0.060 -3.437 4.254 1.00 95.88 111 GLN A C 1
ATOM 802 O O . GLN A 1 111 ? -0.422 -4.324 3.481 1.00 95.88 111 GLN A O 1
ATOM 807 N N . ILE A 1 112 ? 0.651 -2.380 3.873 1.00 95.88 112 ILE A N 1
ATOM 808 C CA . ILE A 1 112 ? 1.122 -2.152 2.510 1.00 95.88 112 ILE A CA 1
ATOM 809 C C . ILE A 1 112 ? 2.634 -2.019 2.559 1.00 95.88 112 ILE A C 1
ATOM 811 O O . ILE A 1 112 ? 3.160 -1.215 3.329 1.00 95.88 112 ILE A O 1
ATOM 815 N N . ARG A 1 113 ? 3.335 -2.783 1.725 1.00 95.75 113 ARG A N 1
ATOM 816 C CA . ARG A 1 113 ? 4.789 -2.714 1.603 1.00 95.75 113 ARG A CA 1
ATOM 817 C C . ARG A 1 113 ? 5.172 -2.347 0.182 1.00 95.75 113 ARG A C 1
ATOM 819 O O . ARG A 1 113 ? 4.911 -3.110 -0.748 1.00 95.75 113 ARG A O 1
ATOM 826 N N . ALA A 1 114 ? 5.830 -1.204 0.038 1.00 94.50 114 ALA A N 1
ATOM 827 C CA . ALA A 1 114 ? 6.375 -0.722 -1.221 1.00 94.50 114 ALA A CA 1
ATOM 828 C C . ALA A 1 114 ? 7.900 -0.886 -1.235 1.00 94.50 114 ALA A C 1
ATOM 830 O O . ALA A 1 114 ? 8.589 -0.541 -0.274 1.00 94.50 114 ALA A O 1
ATOM 831 N N . GLN A 1 115 ? 8.437 -1.416 -2.328 1.00 94.12 115 GLN A N 1
ATOM 832 C CA . GLN A 1 115 ? 9.863 -1.450 -2.618 1.00 94.12 115 GLN A CA 1
ATOM 833 C C . GLN A 1 115 ? 10.208 -0.238 -3.487 1.00 94.12 115 GLN A C 1
ATOM 835 O O . GLN A 1 115 ? 9.768 -0.157 -4.626 1.00 94.12 115 GLN A O 1
ATOM 840 N N . LEU A 1 116 ? 11.004 0.690 -2.954 1.00 92.12 116 LEU A N 1
ATOM 841 C CA . LEU A 1 116 ? 11.395 1.949 -3.612 1.00 92.12 116 LEU A CA 1
ATOM 842 C C . LEU A 1 116 ? 12.694 1.854 -4.424 1.00 92.12 116 LEU A C 1
ATOM 844 O O . LEU A 1 116 ? 13.276 2.857 -4.832 1.00 92.12 116 LEU A O 1
ATOM 848 N N . SER A 1 117 ? 13.213 0.645 -4.554 1.00 90.88 117 SER A N 1
ATOM 849 C CA . SER A 1 117 ? 14.385 0.324 -5.359 1.00 90.88 117 SER A CA 1
ATOM 850 C C . SER A 1 117 ? 14.112 -0.961 -6.140 1.00 90.88 117 SER A C 1
ATOM 852 O O . SER A 1 117 ? 14.960 -1.855 -6.187 1.00 90.88 117 SER A O 1
ATOM 854 N N . ALA A 1 118 ? 12.872 -1.116 -6.605 1.00 88.69 118 ALA A N 1
ATOM 855 C CA . ALA A 1 118 ? 12.464 -2.269 -7.387 1.00 88.69 118 ALA A CA 1
ATOM 856 C C . ALA A 1 118 ? 13.157 -2.229 -8.757 1.00 88.69 118 ALA A C 1
ATOM 858 O O . ALA A 1 118 ? 13.480 -1.161 -9.273 1.00 88.69 118 ALA A O 1
ATOM 859 N N . GLU A 1 119 ? 13.392 -3.390 -9.364 1.00 88.06 119 GLU A N 1
ATOM 860 C CA . GLU A 1 119 ? 13.951 -3.483 -10.720 1.00 88.06 119 GLU A CA 1
ATOM 861 C C . GLU A 1 119 ? 12.848 -3.292 -11.777 1.00 88.06 119 GLU A C 1
ATOM 863 O O . GLU A 1 119 ? 12.630 -4.132 -12.648 1.00 88.06 119 GLU A O 1
ATOM 868 N N . THR A 1 120 ? 12.115 -2.187 -11.658 1.00 88.25 120 THR A N 1
ATOM 869 C CA . THR A 1 120 ? 11.010 -1.784 -12.533 1.00 88.25 120 THR A CA 1
ATOM 870 C C . THR A 1 120 ? 11.336 -0.456 -13.228 1.00 88.25 120 THR A C 1
ATOM 872 O O . THR A 1 120 ? 12.395 0.131 -13.000 1.00 88.25 120 THR A O 1
ATOM 875 N N . MET A 1 121 ? 10.461 0.017 -14.118 1.00 86.44 121 MET A N 1
ATOM 876 C CA . MET A 1 121 ? 10.732 1.186 -14.966 1.00 86.44 121 MET A CA 1
ATOM 877 C C . MET A 1 121 ? 10.917 2.487 -14.169 1.00 86.44 121 MET A C 1
ATOM 879 O O . MET A 1 121 ? 11.806 3.273 -14.491 1.00 86.44 121 MET A O 1
ATOM 883 N N . ASN A 1 122 ? 10.124 2.684 -13.113 1.00 86.12 122 ASN A N 1
ATOM 884 C CA . ASN A 1 122 ? 10.183 3.844 -12.223 1.00 86.12 122 ASN A CA 1
ATOM 885 C C . ASN A 1 122 ? 10.847 3.526 -10.873 1.00 86.12 122 ASN A C 1
ATOM 887 O O . ASN A 1 122 ? 11.001 4.405 -10.027 1.00 86.12 122 ASN A O 1
ATOM 891 N N . GLY A 1 123 ? 11.272 2.277 -10.665 1.00 88.31 123 GLY A N 1
ATOM 892 C CA . GLY A 1 123 ? 11.971 1.846 -9.458 1.00 88.31 123 GLY A CA 1
ATOM 893 C C . GLY A 1 123 ? 11.080 1.674 -8.226 1.00 88.31 123 GLY A C 1
ATOM 894 O O . GLY A 1 123 ? 11.608 1.522 -7.123 1.00 88.31 123 GLY A O 1
ATOM 895 N N . VAL A 1 124 ? 9.753 1.685 -8.389 1.00 91.50 124 VAL A N 1
ATOM 896 C CA . VAL A 1 124 ? 8.785 1.569 -7.293 1.00 91.50 124 VAL A CA 1
ATOM 897 C C . VAL A 1 124 ? 7.782 0.456 -7.579 1.00 91.50 124 VAL A C 1
ATOM 899 O O . VAL A 1 124 ? 7.164 0.419 -8.638 1.00 91.50 124 VAL A O 1
ATOM 902 N N . MET A 1 125 ? 7.584 -0.442 -6.614 1.00 94.38 125 MET A N 1
ATOM 903 C CA . MET A 1 125 ? 6.617 -1.535 -6.729 1.00 94.38 125 MET A CA 1
ATOM 904 C C . MET A 1 125 ? 5.977 -1.853 -5.381 1.00 94.38 125 MET A C 1
ATOM 906 O O . MET A 1 125 ? 6.680 -2.052 -4.387 1.00 94.38 125 MET A O 1
ATOM 910 N N . VAL A 1 126 ? 4.650 -1.960 -5.335 1.00 95.62 126 VAL A N 1
ATOM 911 C CA . VAL A 1 126 ? 3.962 -2.523 -4.168 1.00 95.62 126 VAL A CA 1
ATOM 912 C C . VAL A 1 126 ? 4.149 -4.036 -4.178 1.00 95.62 126 VAL A C 1
ATOM 914 O O . VAL A 1 126 ? 3.689 -4.734 -5.072 1.00 95.62 126 VAL A O 1
ATOM 917 N N . THR A 1 127 ? 4.855 -4.545 -3.172 1.00 94.50 127 THR A N 1
ATOM 918 C CA . THR A 1 127 ? 5.174 -5.975 -3.033 1.00 94.50 127 THR A CA 1
ATOM 919 C C . THR A 1 127 ? 4.173 -6.728 -2.166 1.00 94.50 127 THR A C 1
ATOM 921 O O . THR A 1 127 ? 4.088 -7.950 -2.243 1.00 94.50 127 THR A O 1
ATOM 924 N N . GLU A 1 128 ? 3.442 -6.014 -1.310 1.00 95.06 128 GLU A N 1
ATOM 925 C CA . GLU A 1 128 ? 2.490 -6.611 -0.378 1.00 95.06 128 GLU A CA 1
ATOM 926 C C . GLU A 1 128 ? 1.360 -5.629 -0.079 1.00 95.06 128 GLU A C 1
ATOM 928 O O . GLU A 1 128 ? 1.604 -4.443 0.146 1.00 95.06 128 GLU A O 1
ATOM 933 N N . CYS A 1 129 ? 0.131 -6.136 -0.068 1.00 95.75 129 CYS A N 1
ATOM 934 C CA . CYS A 1 129 ? -1.052 -5.418 0.382 1.00 95.75 129 CYS A CA 1
ATOM 935 C C . CYS A 1 129 ? -2.009 -6.431 1.008 1.00 95.75 129 CYS A C 1
ATOM 937 O O . CYS A 1 129 ? -2.686 -7.181 0.303 1.00 95.75 129 CYS A O 1
ATOM 939 N N . VAL A 1 130 ? -1.997 -6.513 2.336 1.00 96.31 130 VAL A N 1
ATOM 940 C CA . VAL A 1 130 ? -2.715 -7.545 3.091 1.00 96.31 130 VAL A CA 1
ATOM 941 C C . VAL A 1 130 ?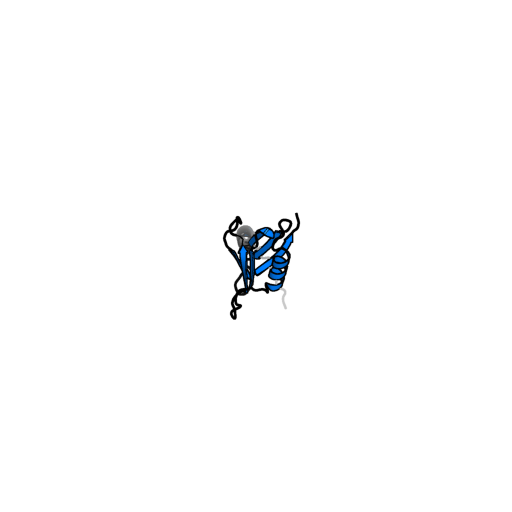 -3.578 -6.927 4.178 1.00 96.31 130 VAL A C 1
ATOM 943 O O . VAL A 1 130 ? -3.203 -5.941 4.815 1.00 96.31 130 VAL A O 1
ATOM 946 N N . VAL A 1 131 ? -4.742 -7.534 4.399 1.00 95.12 131 VAL A N 1
ATOM 947 C CA . VAL A 1 131 ? -5.606 -7.217 5.534 1.00 95.12 131 VAL A CA 1
ATOM 948 C C . VAL A 1 131 ? -5.230 -8.123 6.697 1.00 95.12 131 VAL A C 1
ATOM 950 O O . VAL A 1 131 ? -5.217 -9.346 6.569 1.00 95.12 131 VAL A O 1
ATOM 953 N N . LEU A 1 132 ? -4.940 -7.512 7.837 1.00 93.38 132 LEU A N 1
ATOM 954 C CA . LEU A 1 132 ? -4.614 -8.179 9.084 1.00 93.38 132 LEU A CA 1
ATOM 955 C C . LEU A 1 132 ? -5.741 -7.969 10.088 1.00 93.38 132 LEU A C 1
ATOM 957 O O . LEU A 1 132 ? -6.193 -6.844 10.299 1.00 93.38 132 LEU A O 1
ATOM 961 N N . GLN A 1 133 ? -6.135 -9.049 10.750 1.00 86.06 133 GLN A N 1
ATOM 962 C CA . GLN A 1 133 ? -7.005 -9.016 11.921 1.00 86.06 133 GLN A CA 1
ATOM 963 C C . GLN A 1 133 ? -6.133 -9.239 13.176 1.00 86.06 133 GLN A C 1
ATOM 965 O O . GLN A 1 133 ? -5.145 -9.974 13.086 1.00 86.06 133 GLN A O 1
ATOM 970 N N . PRO A 1 134 ? -6.414 -8.554 14.297 1.00 71.44 134 PRO A N 1
ATOM 971 C CA . PRO A 1 134 ? -5.658 -8.642 15.541 1.00 71.44 134 PRO A CA 1
ATOM 972 C C . PRO A 1 134 ? -5.771 -10.009 16.219 1.00 71.44 134 PRO A C 1
ATOM 974 O O . PRO A 1 134 ? -6.784 -10.714 16.009 1.00 71.44 134 PRO A O 1
#

Secondary structure (DSSP, 8-state):
------------TTSSHHHHHHHHHHHHHHHTSS---------EEEEEEEGGGEEEEEEPP--TTSPEEEEEEEPTT-TT-SEEEEEESS--HHHHHHHHTTTT-TT-EEEEEEETT-SSSSS-EEEEEEEE--

pLDDT: mean 78.61, std 20.35, range [34.62, 97.06]